Protein AF-A0A0G2FNX5-F1 (afdb_monomer_lite)

Radius of gyration: 27.53 Å; chains: 1; bounding box: 51×42×105 Å

Sequence (178 aa):
MYGLAPANYSMPGSPAGLAAIDKLFGIDLYTSGFTASPQVFGAFPSLHAANATIEALFMSHLFPKLRPVFVGYVIWLWWSTMYLSHHYAVDLVGGSLLAAVVFYYSKSRYLPRVQPDKFLRWDYDYIEVGDSPAEYGYGLAALEERAGESDEWTIGSSSSISSGSMSPTEEGRPAWDD

Structure (mmCIF, N/CA/C/O backbone):
data_AF-A0A0G2FNX5-F1
#
_entry.id   AF-A0A0G2FNX5-F1
#
loop_
_atom_site.group_PDB
_atom_site.id
_atom_site.type_symbol
_atom_site.label_atom_id
_atom_site.label_alt_id
_atom_site.label_comp_id
_atom_site.label_asym_id
_atom_site.label_entity_id
_atom_site.label_seq_id
_atom_site.pdbx_PDB_ins_code
_atom_site.Cartn_x
_atom_site.Cartn_y
_atom_site.Cartn_z
_atom_site.occupancy
_atom_site.B_iso_or_equiv
_atom_site.auth_seq_id
_atom_site.auth_comp_id
_atom_site.auth_asym_id
_atom_site.auth_atom_id
_atom_site.pdbx_PDB_model_num
ATOM 1 N N . MET A 1 1 ? 21.469 -0.022 -20.837 1.00 52.84 1 MET A N 1
ATOM 2 C CA . MET A 1 1 ? 21.502 0.372 -19.411 1.00 52.84 1 MET A CA 1
ATOM 3 C C . MET A 1 1 ? 22.206 1.714 -19.300 1.00 52.84 1 MET A C 1
ATOM 5 O O . MET A 1 1 ? 23.260 1.862 -19.901 1.00 52.84 1 MET A O 1
ATOM 9 N N . TYR A 1 2 ? 21.618 2.677 -18.584 1.00 61.97 2 TYR A N 1
ATOM 10 C CA . TYR A 1 2 ? 22.005 4.099 -18.584 1.00 61.97 2 TYR A CA 1
ATOM 11 C C . TYR A 1 2 ? 23.299 4.449 -17.808 1.00 61.97 2 TYR A C 1
ATOM 13 O O . TYR A 1 2 ? 23.650 5.620 -17.705 1.00 61.97 2 TYR A O 1
ATOM 21 N N . GLY A 1 3 ? 24.059 3.462 -17.319 1.00 73.44 3 GLY A N 1
ATOM 22 C CA . GLY A 1 3 ? 25.373 3.678 -16.697 1.00 73.44 3 GLY A CA 1
ATOM 23 C C . GLY A 1 3 ? 25.334 4.666 -15.524 1.00 73.44 3 GLY A C 1
ATOM 24 O O . GLY A 1 3 ? 24.465 4.568 -14.666 1.00 73.44 3 GLY A O 1
ATOM 25 N N . LEU A 1 4 ? 26.276 5.615 -15.509 1.00 75.25 4 LEU A N 1
ATOM 26 C CA . LEU A 1 4 ? 26.358 6.718 -14.537 1.00 75.25 4 LEU A CA 1
ATOM 27 C C . LEU A 1 4 ? 25.690 8.009 -15.043 1.00 75.25 4 LEU A C 1
ATOM 29 O O . LEU A 1 4 ? 25.952 9.088 -14.509 1.00 75.25 4 LEU A O 1
ATOM 33 N N . ALA A 1 5 ? 24.894 7.939 -16.115 1.00 73.94 5 ALA A N 1
ATOM 34 C CA . ALA A 1 5 ? 24.241 9.126 -16.645 1.00 73.94 5 ALA A CA 1
ATOM 35 C C . ALA A 1 5 ? 23.277 9.701 -15.590 1.00 73.94 5 ALA A C 1
ATOM 37 O O . ALA A 1 5 ? 22.532 8.936 -14.969 1.00 73.94 5 ALA A O 1
ATOM 38 N N . PRO A 1 6 ? 23.272 11.029 -15.376 1.00 76.94 6 PRO A N 1
ATOM 39 C CA . PRO A 1 6 ? 22.388 11.647 -14.401 1.00 76.94 6 PRO A CA 1
ATOM 40 C C . PRO A 1 6 ? 20.925 11.339 -14.735 1.00 76.94 6 PRO A C 1
ATOM 42 O O . PRO A 1 6 ? 20.502 11.426 -15.892 1.00 76.94 6 PRO A O 1
ATOM 45 N N . ALA A 1 7 ? 20.166 10.970 -13.702 1.00 74.12 7 ALA A N 1
ATOM 46 C CA . ALA A 1 7 ? 18.750 10.658 -13.812 1.00 74.12 7 ALA A CA 1
ATOM 47 C C . ALA A 1 7 ? 17.988 11.863 -14.380 1.00 74.12 7 ALA A C 1
ATOM 49 O O . ALA A 1 7 ? 18.104 12.982 -13.879 1.00 74.12 7 ALA A O 1
ATOM 50 N N . ASN A 1 8 ? 17.217 11.635 -15.440 1.00 78.38 8 ASN A N 1
ATOM 51 C CA . ASN A 1 8 ? 16.372 12.652 -16.051 1.00 78.38 8 ASN A CA 1
ATOM 52 C C . ASN A 1 8 ? 15.000 12.060 -16.395 1.00 78.38 8 ASN A C 1
ATOM 54 O O . ASN A 1 8 ? 14.882 10.880 -16.711 1.00 78.38 8 ASN A O 1
ATOM 58 N N . TYR A 1 9 ? 13.959 12.889 -16.346 1.00 78.56 9 TYR A N 1
ATOM 59 C CA . TYR A 1 9 ? 12.579 12.465 -16.614 1.00 78.56 9 TYR A CA 1
ATOM 60 C C . TYR A 1 9 ? 12.285 12.194 -18.097 1.00 78.56 9 TYR A C 1
ATOM 62 O O . TYR A 1 9 ? 11.171 11.822 -18.440 1.00 78.56 9 TYR A O 1
ATOM 70 N N . SER A 1 10 ? 13.270 12.365 -18.984 1.00 79.25 10 SER A N 1
ATOM 71 C CA . SER A 1 10 ? 13.163 11.902 -20.372 1.00 79.25 10 SER A CA 1
ATOM 72 C C . SER A 1 10 ? 13.502 10.416 -20.538 1.00 79.25 10 SER A C 1
ATOM 74 O O . SER A 1 10 ? 13.332 9.879 -21.631 1.00 79.25 10 SER A O 1
ATOM 76 N N . MET A 1 11 ? 13.977 9.736 -19.486 1.00 81.00 11 MET A N 1
ATOM 77 C CA . MET A 1 11 ? 14.133 8.280 -19.496 1.00 81.00 11 MET A CA 1
ATOM 78 C C . MET A 1 11 ? 12.752 7.610 -19.411 1.00 81.00 11 MET A C 1
ATOM 80 O O . MET A 1 11 ? 11.999 7.937 -18.497 1.00 81.00 11 MET A O 1
ATOM 84 N N . PRO A 1 12 ? 12.405 6.682 -20.322 1.00 77.56 12 PRO A N 1
ATOM 85 C CA . PRO A 1 12 ? 11.122 5.987 -20.284 1.00 77.56 12 PRO A CA 1
ATOM 86 C C . PRO A 1 12 ? 11.041 5.026 -19.095 1.00 77.56 12 PRO A C 1
ATOM 88 O O . PRO A 1 12 ? 12.041 4.419 -18.699 1.00 77.56 12 PRO A O 1
ATOM 91 N N . GLY A 1 13 ? 9.835 4.851 -18.555 1.00 80.38 13 GLY A N 1
ATOM 92 C CA . GLY A 1 13 ? 9.596 3.876 -17.497 1.00 80.38 13 GLY A CA 1
ATOM 93 C C . GLY A 1 13 ? 9.718 2.434 -17.995 1.00 80.38 13 GLY A C 1
ATOM 94 O O . GLY A 1 13 ? 9.500 2.128 -19.172 1.00 80.38 13 GLY A O 1
ATOM 95 N N . SER A 1 14 ? 10.091 1.537 -17.082 1.00 83.31 14 SER A N 1
ATOM 96 C CA . SER A 1 14 ? 10.296 0.117 -17.373 1.00 83.31 14 SER A CA 1
ATOM 97 C C . SER A 1 14 ? 9.171 -0.731 -16.765 1.00 83.31 14 SER A C 1
ATOM 99 O O . SER A 1 14 ? 8.991 -0.686 -15.547 1.00 83.31 14 SER A O 1
ATOM 101 N N . PRO A 1 15 ? 8.459 -1.555 -17.557 1.00 81.38 15 PRO A N 1
ATOM 102 C CA . PRO A 1 15 ? 7.466 -2.512 -17.048 1.00 81.38 15 PRO A CA 1
ATOM 103 C C . PRO A 1 15 ? 8.076 -3.700 -16.279 1.00 81.38 15 PRO A C 1
ATOM 105 O O . PRO A 1 15 ? 7.340 -4.510 -15.717 1.00 81.38 15 PRO A O 1
ATOM 108 N N . ALA A 1 16 ? 9.408 -3.837 -16.243 1.00 8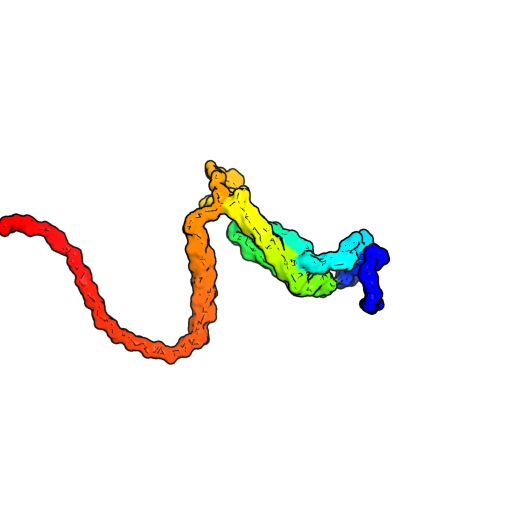5.69 16 ALA A N 1
ATOM 109 C CA . ALA A 1 16 ? 10.109 -4.956 -15.605 1.00 85.69 16 ALA A CA 1
ATOM 110 C C . ALA A 1 16 ? 9.543 -6.330 -16.039 1.00 85.69 16 ALA A C 1
ATOM 112 O O . ALA A 1 16 ? 9.317 -6.563 -17.231 1.00 85.69 16 ALA A O 1
ATOM 113 N N . GLY A 1 17 ? 9.317 -7.251 -15.097 1.00 82.31 17 GLY A N 1
ATOM 114 C CA . GLY A 1 17 ? 8.786 -8.588 -15.373 1.00 82.31 17 GLY A CA 1
ATOM 115 C C . GLY A 1 17 ? 7.378 -8.604 -15.982 1.00 82.31 17 GLY A C 1
ATOM 116 O O . GLY A 1 17 ? 7.004 -9.599 -16.601 1.00 82.31 17 GLY A O 1
ATOM 117 N N . LEU A 1 18 ? 6.609 -7.511 -15.892 1.00 84.50 18 LEU A N 1
ATOM 118 C CA . LEU A 1 18 ? 5.257 -7.444 -16.464 1.00 84.50 18 LEU A CA 1
ATOM 119 C C . LEU A 1 18 ? 5.252 -7.434 -17.996 1.00 84.50 18 LEU A C 1
ATOM 121 O O . LEU A 1 18 ? 4.278 -7.877 -18.601 1.00 84.50 18 LEU A O 1
ATOM 125 N N . ALA A 1 19 ? 6.361 -7.056 -18.638 1.00 84.62 19 ALA A N 1
ATOM 126 C CA . ALA A 1 19 ? 6.495 -7.195 -20.089 1.00 84.62 19 ALA A CA 1
ATOM 127 C C . ALA A 1 19 ? 6.379 -8.659 -20.558 1.00 84.62 19 ALA A C 1
ATOM 129 O O . ALA A 1 19 ? 6.017 -8.920 -21.705 1.00 84.62 19 ALA A O 1
ATOM 130 N N . ALA A 1 20 ? 6.691 -9.635 -19.694 1.00 85.38 20 ALA A N 1
ATOM 131 C CA . ALA A 1 20 ? 6.486 -11.047 -20.008 1.00 85.38 20 ALA A CA 1
ATOM 132 C C . ALA A 1 20 ? 4.995 -11.426 -20.013 1.00 85.38 20 ALA A C 1
ATOM 134 O O . ALA A 1 20 ? 4.592 -12.278 -20.801 1.00 85.38 20 ALA A O 1
ATOM 135 N N . ILE A 1 21 ? 4.180 -10.771 -19.181 1.00 87.31 21 ILE A N 1
ATOM 136 C CA . ILE A 1 21 ? 2.730 -10.986 -19.103 1.00 87.31 21 ILE A CA 1
ATOM 137 C C . ILE A 1 21 ? 2.043 -10.440 -20.355 1.00 87.31 21 ILE A C 1
ATOM 139 O O . ILE A 1 21 ? 1.263 -11.155 -20.980 1.00 87.31 21 ILE A O 1
ATOM 143 N N . ASP A 1 22 ? 2.402 -9.227 -20.774 1.00 88.75 22 ASP A N 1
ATOM 144 C CA . ASP A 1 22 ? 1.935 -8.644 -22.038 1.00 88.75 22 ASP A CA 1
ATOM 145 C C . ASP A 1 22 ? 2.210 -9.578 -23.226 1.00 88.75 22 ASP A C 1
ATOM 147 O O . ASP A 1 22 ? 1.311 -9.891 -24.008 1.00 88.75 22 ASP A O 1
ATOM 151 N N . LYS A 1 23 ? 3.435 -10.117 -23.314 1.00 89.31 23 LYS A N 1
ATOM 152 C CA . LYS A 1 23 ? 3.814 -11.086 -24.356 1.00 89.31 23 LYS A CA 1
ATOM 153 C C . LYS A 1 23 ? 3.033 -12.394 -24.273 1.00 89.31 23 LYS A C 1
ATOM 155 O O . LYS A 1 23 ? 2.717 -12.964 -25.312 1.00 89.31 23 LYS A O 1
ATOM 160 N N . LEU A 1 24 ? 2.753 -12.878 -23.064 1.00 90.88 24 LEU A N 1
ATOM 161 C CA . LEU A 1 24 ? 2.032 -14.131 -22.853 1.00 90.88 24 LEU A CA 1
ATOM 162 C C . LEU A 1 24 ? 0.574 -14.034 -23.320 1.00 90.88 24 LEU A C 1
ATOM 164 O O . LEU A 1 24 ? 0.067 -14.975 -23.925 1.00 90.88 24 LEU A O 1
ATOM 168 N N . PHE A 1 25 ? -0.084 -12.905 -23.054 1.00 91.50 25 PHE A N 1
ATOM 169 C CA . PHE A 1 25 ? -1.496 -12.696 -23.391 1.00 91.50 25 PHE A CA 1
ATOM 170 C C . PHE A 1 25 ? -1.718 -11.936 -24.705 1.00 91.50 25 PHE A C 1
ATOM 172 O O . PHE A 1 25 ? -2.860 -11.801 -25.140 1.00 91.50 25 PHE A O 1
ATOM 179 N N . GLY A 1 26 ? -0.652 -11.456 -25.350 1.00 90.25 26 GLY A N 1
ATOM 180 C CA . GLY A 1 26 ? -0.741 -10.672 -26.583 1.00 90.25 26 GLY A CA 1
ATOM 181 C C . GLY A 1 26 ? -1.408 -9.307 -26.386 1.00 90.25 26 GLY A C 1
ATOM 182 O O . GLY A 1 26 ? -2.045 -8.805 -27.310 1.00 90.25 26 GLY A O 1
ATOM 183 N N . ILE A 1 27 ? -1.294 -8.726 -25.189 1.00 92.81 27 ILE A N 1
ATOM 184 C CA . ILE A 1 27 ? -1.836 -7.406 -24.836 1.00 92.81 27 ILE A CA 1
ATOM 185 C C . ILE A 1 27 ? -0.696 -6.396 -24.654 1.00 92.81 27 ILE A C 1
ATOM 187 O O . ILE A 1 27 ? 0.444 -6.788 -24.430 1.00 92.81 27 ILE A O 1
ATOM 191 N N . ASP A 1 28 ? -1.003 -5.101 -24.729 1.00 88.00 28 ASP A N 1
ATOM 192 C CA . ASP A 1 28 ? -0.050 -4.007 -24.475 1.00 88.00 28 ASP A CA 1
ATOM 193 C C . ASP A 1 28 ? -0.600 -3.073 -23.390 1.00 88.00 28 ASP A C 1
ATOM 195 O O . ASP A 1 28 ? -0.902 -1.902 -23.625 1.00 88.00 28 ASP A O 1
ATOM 199 N N . LEU A 1 29 ? -0.829 -3.635 -22.202 1.00 88.19 29 LEU A N 1
ATOM 200 C CA . LEU A 1 29 ? -1.382 -2.892 -21.071 1.00 88.19 29 LEU A CA 1
ATOM 201 C C . LEU A 1 29 ? -0.269 -2.422 -20.137 1.00 88.19 29 LEU A C 1
ATOM 203 O O . LEU A 1 29 ? -0.214 -1.248 -19.769 1.00 88.19 29 LEU A O 1
ATOM 207 N N . TYR A 1 30 ? 0.613 -3.338 -19.735 1.00 84.81 30 TYR A N 1
ATOM 208 C CA . TYR A 1 30 ? 1.643 -3.022 -18.755 1.00 84.81 30 TYR A CA 1
ATOM 209 C C . TYR A 1 30 ? 2.792 -2.249 -19.403 1.00 84.81 30 TYR A C 1
ATOM 211 O O . TYR A 1 30 ? 3.269 -1.263 -18.850 1.00 84.81 30 TYR A O 1
ATOM 219 N N . THR A 1 31 ? 3.214 -2.638 -20.597 1.00 85.94 31 THR A N 1
ATOM 220 C CA . THR A 1 31 ? 4.326 -2.023 -21.320 1.00 85.94 31 THR A CA 1
ATOM 221 C C . THR A 1 31 ? 4.002 -0.574 -21.657 1.00 85.94 31 THR A C 1
ATOM 223 O O . THR A 1 31 ? 4.725 0.319 -21.210 1.00 85.94 31 THR A O 1
ATOM 226 N N . SER A 1 32 ? 2.879 -0.320 -22.334 1.00 86.56 32 SER A N 1
ATOM 227 C CA . SER A 1 32 ? 2.402 1.041 -22.606 1.00 86.56 32 SER A CA 1
ATOM 228 C C . SER A 1 32 ? 2.221 1.880 -21.329 1.00 86.56 32 SER A C 1
ATOM 230 O O . SER A 1 32 ? 2.716 3.010 -21.258 1.00 86.56 32 SER A O 1
ATOM 232 N N . GLY A 1 33 ? 1.587 1.323 -20.291 1.00 84.31 33 GLY A N 1
ATOM 233 C CA . GLY A 1 33 ? 1.320 2.023 -19.032 1.00 84.31 33 GLY A CA 1
ATOM 234 C C . GLY A 1 33 ? 2.587 2.420 -18.271 1.00 84.31 33 GLY A C 1
ATOM 235 O O . GLY A 1 33 ? 2.736 3.575 -17.869 1.00 84.31 33 GLY A O 1
ATOM 236 N N . PHE A 1 34 ? 3.535 1.494 -18.102 1.00 84.19 34 PHE A N 1
ATOM 237 C CA . PHE A 1 34 ? 4.782 1.778 -17.389 1.00 84.19 34 PHE A CA 1
ATOM 238 C C . PHE A 1 34 ? 5.716 2.680 -18.196 1.00 84.19 34 PHE A C 1
ATOM 240 O O . PHE A 1 34 ? 6.374 3.532 -17.603 1.00 84.19 34 PHE A O 1
ATOM 247 N N . THR A 1 35 ? 5.752 2.561 -19.525 1.00 83.94 35 THR A N 1
ATOM 248 C CA . THR A 1 35 ? 6.555 3.456 -20.372 1.00 83.94 35 THR A CA 1
ATOM 249 C C . THR A 1 35 ? 6.035 4.895 -20.358 1.00 83.94 35 THR A C 1
ATOM 251 O O . THR A 1 35 ? 6.845 5.821 -20.393 1.00 83.94 35 THR A O 1
ATOM 254 N N . ALA A 1 36 ? 4.719 5.096 -20.244 1.00 82.94 36 ALA A N 1
ATOM 255 C CA . ALA A 1 36 ? 4.097 6.420 -20.159 1.00 82.94 36 ALA A CA 1
ATOM 256 C C . ALA A 1 36 ? 4.116 7.044 -18.746 1.00 82.94 36 ALA A C 1
ATOM 258 O O . ALA A 1 36 ? 3.718 8.199 -18.583 1.00 82.94 36 ALA A O 1
ATOM 259 N N . SER A 1 37 ? 4.551 6.307 -17.718 1.00 78.56 37 SER A N 1
ATOM 260 C CA . SER A 1 37 ? 4.527 6.791 -16.335 1.00 78.56 37 SER A CA 1
ATOM 261 C C . SER A 1 37 ? 5.533 7.930 -16.106 1.00 78.56 37 SER A C 1
ATOM 263 O O . SER A 1 37 ? 6.713 7.771 -16.420 1.00 78.56 37 SER A O 1
ATOM 265 N N . PRO A 1 38 ? 5.127 9.057 -15.483 1.00 75.94 38 PRO A N 1
ATOM 266 C CA . PRO A 1 38 ? 6.041 10.150 -15.144 1.00 75.94 38 PRO A CA 1
ATOM 267 C C . PRO A 1 38 ? 6.963 9.816 -13.956 1.00 75.94 38 PRO A C 1
ATOM 269 O O . PRO A 1 38 ? 7.935 10.527 -13.704 1.00 75.94 38 PRO A O 1
ATOM 272 N N . GLN A 1 39 ? 6.674 8.749 -13.202 1.00 74.25 39 GLN A N 1
ATOM 273 C CA . GLN A 1 39 ? 7.408 8.360 -11.992 1.00 74.25 39 GLN A CA 1
ATOM 274 C C . GLN A 1 39 ? 8.420 7.251 -12.285 1.00 74.25 39 GLN A C 1
ATOM 276 O O . GLN A 1 39 ? 8.320 6.132 -11.791 1.00 74.25 39 GLN A O 1
ATOM 281 N N . VAL A 1 40 ? 9.434 7.581 -13.080 1.00 74.94 40 VAL A N 1
ATOM 282 C CA . VAL A 1 40 ? 10.449 6.612 -13.527 1.00 74.94 40 VAL A CA 1
ATOM 283 C C . VAL A 1 40 ? 11.531 6.301 -12.479 1.00 74.94 40 VAL A C 1
ATOM 285 O O . VAL A 1 40 ? 12.252 5.319 -12.623 1.00 74.94 40 VAL A O 1
ATOM 288 N N . PHE A 1 41 ? 11.618 7.090 -11.398 1.00 70.69 41 PHE A N 1
ATOM 289 C CA . PHE A 1 41 ? 12.616 6.932 -10.321 1.00 70.69 41 PHE A CA 1
ATOM 290 C C . PHE A 1 41 ? 12.011 6.731 -8.917 1.00 70.69 41 PHE A C 1
ATOM 292 O O . PHE A 1 41 ? 12.733 6.737 -7.922 1.00 70.69 41 PHE A O 1
ATOM 299 N N . GLY A 1 42 ? 10.691 6.562 -8.809 1.00 74.69 42 GLY A N 1
ATOM 300 C CA . GLY A 1 42 ? 9.970 6.489 -7.531 1.00 74.69 42 GLY A CA 1
ATOM 301 C C . GLY A 1 42 ? 9.925 5.092 -6.907 1.00 74.69 42 GLY A C 1
ATOM 302 O O . GLY A 1 42 ? 8.837 4.602 -6.625 1.00 74.69 42 GLY A O 1
ATOM 303 N N . ALA A 1 43 ? 11.071 4.430 -6.719 1.00 80.06 43 ALA A N 1
ATOM 304 C CA . ALA A 1 43 ? 11.093 3.071 -6.163 1.00 80.06 43 ALA A CA 1
ATOM 305 C C . ALA A 1 43 ? 10.875 3.037 -4.637 1.00 80.06 43 ALA A C 1
ATOM 307 O O . ALA A 1 43 ? 10.107 2.206 -4.155 1.00 80.06 43 ALA A O 1
ATOM 308 N N . PHE A 1 44 ? 11.505 3.955 -3.890 1.00 88.62 44 PHE A N 1
ATOM 309 C CA . PHE A 1 44 ? 11.460 4.015 -2.425 1.00 88.62 44 PHE A CA 1
ATOM 310 C C . PHE A 1 44 ? 10.791 5.311 -1.921 1.00 88.62 44 PHE A C 1
ATOM 312 O O . PHE A 1 44 ? 11.191 6.394 -2.359 1.00 88.62 44 PHE A O 1
ATOM 319 N N . PRO A 1 45 ? 9.866 5.246 -0.942 1.00 91.44 45 PRO A N 1
ATOM 320 C CA . PRO A 1 45 ? 9.208 4.041 -0.431 1.00 91.44 45 PRO A CA 1
ATOM 321 C C . PRO A 1 45 ? 8.175 3.496 -1.434 1.00 91.44 45 PRO A C 1
ATOM 323 O O . PRO A 1 45 ? 7.589 4.254 -2.205 1.00 91.44 45 PRO A O 1
ATOM 326 N N . SER A 1 46 ? 7.920 2.185 -1.416 1.00 92.56 46 SER A N 1
ATOM 327 C CA . SER A 1 46 ? 6.992 1.565 -2.368 1.00 92.56 46 SER A CA 1
ATOM 328 C C . SER A 1 46 ? 5.545 1.988 -2.108 1.00 92.56 46 SER A C 1
ATOM 330 O O . SER A 1 46 ? 4.971 1.696 -1.054 1.00 92.56 46 SER A O 1
ATOM 332 N N . LEU A 1 47 ? 4.922 2.607 -3.114 1.00 91.06 47 LEU A N 1
ATOM 333 C CA . LEU A 1 47 ? 3.504 2.967 -3.078 1.00 91.06 47 LEU A CA 1
ATOM 334 C C . LEU A 1 47 ? 2.594 1.730 -3.057 1.00 91.06 47 LEU A C 1
ATOM 336 O O . LEU A 1 47 ? 1.598 1.723 -2.340 1.00 91.06 47 LEU A O 1
ATOM 340 N N . HIS A 1 48 ? 2.953 0.668 -3.787 1.00 93.56 48 HIS A N 1
ATOM 341 C CA . HIS A 1 48 ? 2.209 -0.596 -3.795 1.00 93.56 48 HIS A CA 1
ATOM 342 C C . HIS A 1 48 ? 2.109 -1.190 -2.385 1.00 93.56 48 HIS A C 1
ATOM 344 O O . HIS A 1 48 ? 1.019 -1.540 -1.931 1.00 93.56 48 HIS A O 1
ATOM 350 N N . ALA A 1 49 ? 3.238 -1.250 -1.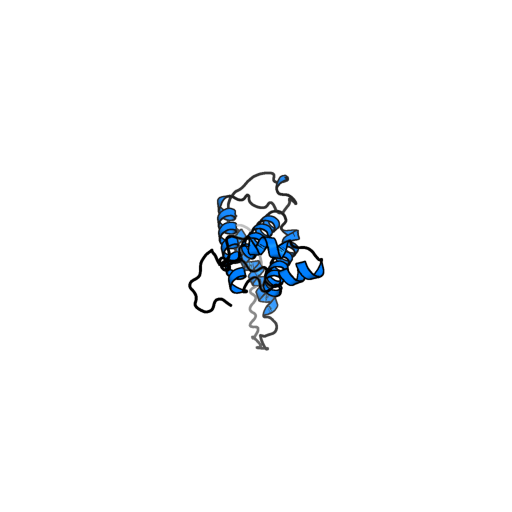672 1.00 94.56 49 ALA A N 1
ATOM 351 C CA . ALA A 1 49 ? 3.271 -1.739 -0.299 1.00 94.56 49 ALA A CA 1
ATOM 352 C C . ALA A 1 49 ? 2.511 -0.815 0.658 1.00 94.56 49 ALA A C 1
ATOM 354 O O . ALA A 1 49 ? 1.747 -1.305 1.491 1.00 94.56 49 ALA A O 1
ATOM 355 N N . ALA A 1 50 ? 2.674 0.507 0.524 1.00 95.38 50 ALA A N 1
ATOM 356 C CA . ALA A 1 50 ? 1.961 1.478 1.349 1.00 95.38 50 ALA A CA 1
ATOM 357 C C . ALA A 1 50 ? 0.435 1.346 1.195 1.00 95.38 50 ALA A C 1
ATOM 359 O O . ALA A 1 50 ? -0.272 1.230 2.198 1.00 95.38 50 ALA A O 1
ATOM 360 N N . ASN A 1 51 ? -0.062 1.285 -0.045 1.00 95.50 51 ASN A N 1
ATOM 361 C CA . ASN A 1 51 ? -1.489 1.160 -0.337 1.00 95.50 51 ASN A CA 1
ATOM 362 C C . ASN A 1 51 ? -2.064 -0.171 0.171 1.00 95.50 51 ASN A C 1
ATOM 364 O O . ASN A 1 51 ? -3.047 -0.187 0.907 1.00 95.50 51 ASN A O 1
ATOM 368 N N . ALA A 1 52 ? -1.394 -1.288 -0.125 1.00 95.56 52 ALA A N 1
ATOM 369 C CA . ALA A 1 52 ? -1.825 -2.597 0.360 1.00 95.56 52 ALA A CA 1
ATOM 370 C C . ALA A 1 52 ? -1.875 -2.659 1.895 1.00 95.56 52 ALA A C 1
ATOM 372 O O . ALA A 1 52 ? -2.780 -3.253 2.475 1.00 95.56 52 ALA A O 1
ATOM 373 N N . THR A 1 53 ? -0.910 -2.020 2.563 1.00 96.25 53 THR A N 1
ATOM 374 C CA . THR A 1 53 ? -0.821 -2.015 4.028 1.00 96.25 53 THR A CA 1
ATOM 375 C C . THR A 1 53 ? -1.916 -1.169 4.656 1.00 96.25 53 THR A C 1
ATOM 377 O O . THR A 1 53 ? -2.557 -1.631 5.598 1.00 96.25 53 THR A O 1
ATOM 380 N N . ILE A 1 54 ? -2.163 0.048 4.157 1.00 95.50 54 ILE A N 1
ATOM 381 C CA . ILE A 1 54 ? -3.210 0.907 4.726 1.00 95.50 54 ILE A CA 1
ATOM 382 C C . ILE A 1 54 ? -4.606 0.316 4.497 1.00 95.50 54 ILE A C 1
ATOM 384 O O . ILE A 1 54 ? -5.421 0.325 5.421 1.00 95.50 54 ILE A O 1
ATOM 388 N N . GLU A 1 55 ? -4.859 -0.281 3.327 1.00 95.25 55 GLU A N 1
ATOM 389 C CA . GLU A 1 55 ? -6.093 -1.021 3.043 1.00 95.25 55 GLU A CA 1
ATOM 390 C C . GLU A 1 55 ? -6.247 -2.213 3.990 1.00 95.25 55 GLU A C 1
ATOM 392 O O . GLU A 1 55 ? -7.291 -2.368 4.623 1.00 95.25 55 GLU A O 1
ATOM 397 N N . ALA A 1 56 ? -5.199 -3.025 4.157 1.00 94.31 56 ALA A N 1
ATOM 398 C CA . ALA A 1 56 ? -5.238 -4.177 5.050 1.00 94.31 56 ALA A CA 1
ATOM 399 C C . ALA A 1 56 ? -5.461 -3.777 6.513 1.00 94.31 56 ALA A C 1
ATOM 401 O O . ALA A 1 56 ? -6.223 -4.441 7.219 1.00 94.31 56 ALA A O 1
ATOM 402 N N . LEU A 1 57 ? -4.839 -2.692 6.979 1.00 93.81 57 LEU A N 1
ATOM 403 C CA . LEU A 1 57 ? -5.032 -2.163 8.330 1.00 93.81 57 LEU A CA 1
ATOM 404 C C . LEU A 1 57 ? -6.456 -1.637 8.531 1.00 93.81 57 LEU A C 1
ATOM 406 O O . LEU A 1 57 ? -7.090 -1.959 9.538 1.00 93.81 57 LEU A O 1
ATOM 410 N N . PHE A 1 58 ? -6.987 -0.893 7.561 1.00 92.50 58 PHE A N 1
ATOM 411 C CA . PHE A 1 58 ? -8.354 -0.385 7.610 1.00 92.50 58 PHE A CA 1
ATOM 412 C C . PHE A 1 58 ? -9.388 -1.516 7.581 1.00 92.50 58 PHE A C 1
ATOM 414 O O . PHE A 1 58 ? -10.297 -1.552 8.411 1.00 92.50 58 PHE A O 1
ATOM 421 N N . MET A 1 59 ? -9.211 -2.495 6.698 1.00 91.50 59 MET A N 1
ATOM 422 C CA . MET A 1 59 ? -10.087 -3.663 6.622 1.00 91.50 59 MET A CA 1
ATOM 423 C C . MET A 1 59 ? -9.977 -4.539 7.872 1.00 91.50 59 MET A C 1
ATOM 425 O O . MET A 1 59 ? -10.991 -5.028 8.359 1.00 91.50 59 MET A O 1
ATOM 429 N N . SER A 1 60 ? -8.785 -4.677 8.457 1.00 90.00 60 SER A N 1
ATOM 430 C CA . SER A 1 60 ? -8.603 -5.366 9.744 1.00 90.00 60 SER A CA 1
ATOM 431 C C . SER A 1 60 ? -9.270 -4.625 10.903 1.00 90.00 60 SER A C 1
ATOM 433 O O . SER A 1 60 ? -9.702 -5.259 11.861 1.00 90.00 60 SER A O 1
ATOM 435 N N . HIS A 1 61 ? -9.355 -3.296 10.830 1.00 86.50 61 HIS A N 1
ATOM 436 C CA . HIS A 1 61 ? -10.064 -2.485 11.815 1.00 86.50 61 HIS A CA 1
ATOM 437 C C . HIS A 1 61 ? -11.587 -2.631 11.692 1.00 86.50 61 HIS A C 1
ATOM 439 O O . HIS A 1 61 ? -12.271 -2.675 12.709 1.00 86.50 61 HIS A O 1
ATOM 445 N N . LEU A 1 62 ? -12.117 -2.759 10.472 1.00 85.50 62 LEU A N 1
ATOM 446 C CA . LEU A 1 62 ? -13.545 -3.007 10.245 1.00 85.50 62 LEU A CA 1
ATOM 447 C C . LEU A 1 62 ? -13.955 -4.463 10.506 1.00 85.50 62 LEU A C 1
ATOM 449 O O . LEU A 1 62 ? -15.050 -4.709 11.000 1.00 85.50 62 LEU A O 1
ATOM 453 N N . PHE A 1 63 ? -13.088 -5.421 10.174 1.00 85.75 63 PHE A N 1
ATOM 454 C CA . PHE A 1 63 ? -13.367 -6.856 10.216 1.00 85.75 63 PHE A CA 1
ATOM 455 C C . PHE A 1 63 ? -12.240 -7.606 10.944 1.00 85.75 63 PHE A C 1
ATOM 457 O O . PHE A 1 63 ? -11.456 -8.326 10.313 1.00 85.75 63 PHE A O 1
ATOM 464 N N . PRO A 1 64 ? -12.144 -7.498 12.280 1.00 80.25 64 PRO A N 1
ATOM 465 C CA . PRO A 1 64 ? -11.018 -8.047 13.041 1.00 80.25 64 PRO A CA 1
ATOM 466 C C . PRO A 1 64 ? -10.848 -9.564 12.873 1.00 80.25 64 PRO A C 1
ATOM 468 O O . PRO A 1 64 ? -9.722 -10.057 12.843 1.00 80.25 64 PRO A O 1
ATOM 471 N N . LYS A 1 65 ? -11.946 -10.308 12.673 1.00 80.62 65 LYS A N 1
ATOM 472 C CA . LYS A 1 65 ? -11.918 -11.765 12.438 1.00 80.62 65 LYS A CA 1
ATOM 473 C C . LYS A 1 65 ? -11.287 -12.156 11.094 1.00 80.62 65 LYS A C 1
ATOM 475 O O . LYS A 1 65 ? -10.776 -13.263 10.967 1.00 80.62 65 LYS A O 1
ATOM 480 N N . LEU A 1 66 ? -11.298 -11.261 10.101 1.00 87.50 66 LEU A N 1
ATOM 481 C CA . LEU A 1 66 ? -10.725 -11.494 8.768 1.00 87.50 66 LEU A CA 1
ATOM 482 C C . LEU A 1 66 ? -9.291 -10.964 8.631 1.00 87.50 66 LEU A C 1
ATOM 484 O O . LEU A 1 66 ? -8.688 -11.089 7.566 1.00 87.50 66 LEU A O 1
ATOM 488 N N . ARG A 1 67 ? -8.706 -10.431 9.710 1.00 87.38 67 ARG A N 1
ATOM 489 C CA . ARG A 1 67 ? -7.335 -9.903 9.733 1.00 87.38 67 ARG A CA 1
ATOM 490 C C . ARG A 1 67 ? -6.285 -10.830 9.095 1.00 87.38 67 ARG A C 1
ATOM 492 O O . ARG A 1 67 ? -5.475 -10.315 8.324 1.00 87.38 67 ARG A O 1
ATOM 499 N N . PRO A 1 68 ? -6.282 -12.161 9.325 1.00 91.75 68 PRO A N 1
ATOM 500 C CA . PRO A 1 68 ? -5.307 -13.047 8.683 1.00 91.75 68 PRO A CA 1
ATOM 501 C C . PRO A 1 68 ? -5.368 -13.015 7.150 1.00 91.75 68 PRO A C 1
ATOM 503 O O . PRO A 1 68 ? -4.329 -13.077 6.498 1.00 91.75 68 PRO A O 1
ATOM 506 N N . VAL A 1 69 ? -6.564 -12.859 6.570 1.00 94.25 69 VAL A N 1
ATOM 507 C CA . VAL A 1 69 ? -6.760 -12.786 5.113 1.00 94.25 69 VAL A CA 1
ATOM 508 C C . VAL A 1 69 ? -6.112 -11.522 4.549 1.00 94.25 69 VAL A C 1
ATOM 510 O O . VAL A 1 69 ? -5.384 -11.587 3.560 1.00 94.25 69 VAL A O 1
ATOM 513 N N . PHE A 1 70 ? -6.314 -10.378 5.206 1.00 93.31 70 PHE A N 1
ATOM 514 C CA . PHE A 1 70 ? -5.736 -9.106 4.766 1.00 93.31 70 PHE A CA 1
ATOM 515 C C . PHE A 1 70 ? -4.211 -9.076 4.916 1.00 93.31 70 PHE A C 1
ATOM 517 O O . PHE A 1 70 ? -3.516 -8.560 4.044 1.00 93.31 70 PHE A O 1
ATOM 524 N N . VAL A 1 71 ? -3.669 -9.680 5.978 1.00 92.25 71 VAL A N 1
ATOM 525 C CA . VAL A 1 71 ? -2.213 -9.846 6.134 1.00 92.25 71 VAL A CA 1
ATOM 526 C C . VAL A 1 71 ? -1.651 -10.752 5.035 1.00 92.25 71 VAL A C 1
ATOM 528 O O . VAL A 1 71 ? -0.633 -10.418 4.430 1.00 92.25 71 VAL A O 1
ATOM 531 N N . GLY A 1 72 ? -2.339 -11.855 4.724 1.00 95.00 72 GLY A N 1
ATOM 532 C CA . GLY A 1 72 ? -1.978 -12.736 3.613 1.00 95.00 72 GLY A CA 1
ATOM 533 C C . GLY A 1 72 ? -1.925 -12.000 2.272 1.00 95.00 72 GLY A C 1
ATOM 534 O O . GLY A 1 72 ? -0.978 -12.190 1.511 1.00 95.00 72 GLY A O 1
ATOM 535 N N . TYR A 1 73 ? -2.876 -11.097 2.016 1.00 95.38 73 TYR A N 1
ATOM 536 C CA . TYR A 1 73 ? -2.876 -10.245 0.824 1.00 95.38 73 TYR A CA 1
ATOM 537 C C . TYR A 1 73 ? -1.636 -9.339 0.736 1.00 95.38 73 TYR A C 1
ATOM 539 O O . TYR A 1 73 ? -1.007 -9.275 -0.320 1.00 95.38 73 TYR A O 1
ATOM 547 N N . VAL A 1 74 ? -1.230 -8.688 1.833 1.00 95.50 74 VAL A N 1
ATOM 548 C CA . VAL A 1 74 ? -0.022 -7.838 1.844 1.00 95.50 74 VAL A CA 1
ATOM 549 C C . VAL A 1 74 ? 1.231 -8.660 1.540 1.00 95.50 74 VAL A C 1
ATOM 551 O O . VAL A 1 74 ? 2.035 -8.258 0.700 1.00 95.50 74 VAL A O 1
ATOM 554 N N . ILE A 1 75 ? 1.375 -9.831 2.168 1.00 95.50 75 ILE A N 1
ATOM 555 C CA . ILE A 1 75 ? 2.513 -10.736 1.934 1.00 95.50 75 ILE A CA 1
ATOM 556 C C . ILE A 1 75 ? 2.539 -11.205 0.474 1.00 95.50 75 ILE A C 1
ATOM 558 O O . ILE A 1 75 ? 3.593 -11.200 -0.164 1.00 95.50 75 ILE A O 1
ATOM 562 N N . TRP A 1 76 ? 1.381 -11.571 -0.076 1.00 95.94 76 TRP A N 1
ATOM 563 C CA . TRP A 1 76 ? 1.255 -11.973 -1.475 1.00 95.94 76 TRP A CA 1
ATOM 564 C C . TRP A 1 76 ? 1.655 -10.851 -2.443 1.00 95.94 76 TRP A C 1
ATOM 566 O O . TRP A 1 76 ? 2.364 -11.089 -3.425 1.00 95.94 76 TRP A O 1
ATOM 576 N N . LEU A 1 77 ? 1.251 -9.614 -2.157 1.00 95.50 77 LEU A N 1
ATOM 577 C CA . LEU A 1 77 ? 1.594 -8.447 -2.966 1.00 95.50 77 LEU A CA 1
ATOM 578 C C . LEU A 1 77 ? 3.089 -8.107 -2.881 1.00 95.50 77 LEU A C 1
ATOM 580 O O . LEU A 1 77 ? 3.716 -7.804 -3.899 1.00 95.50 77 LEU A O 1
ATOM 584 N N . TRP A 1 78 ? 3.689 -8.217 -1.695 1.00 94.75 78 TRP A N 1
ATOM 585 C CA . TRP A 1 78 ? 5.137 -8.087 -1.520 1.00 94.75 78 TRP A CA 1
ATOM 586 C C . TRP A 1 78 ? 5.893 -9.120 -2.350 1.00 94.75 78 TRP A C 1
ATOM 588 O O . TRP A 1 78 ? 6.802 -8.773 -3.103 1.00 94.75 78 TRP A O 1
ATOM 598 N N . TRP A 1 79 ? 5.484 -10.386 -2.262 1.00 94.56 79 TRP A N 1
ATOM 599 C CA . TRP A 1 79 ? 6.073 -11.443 -3.074 1.00 94.56 79 TRP A CA 1
ATOM 600 C C . TRP A 1 79 ? 5.933 -11.145 -4.571 1.00 94.56 79 TRP A C 1
ATOM 602 O O . TRP A 1 79 ? 6.923 -11.199 -5.293 1.00 94.56 79 TRP A O 1
ATOM 612 N N . SER A 1 80 ? 4.742 -10.750 -5.027 1.00 93.94 80 SER A N 1
ATOM 613 C CA . SER A 1 80 ? 4.461 -10.476 -6.443 1.00 93.94 80 SER A CA 1
ATOM 614 C C . SER A 1 80 ? 5.319 -9.336 -7.001 1.00 93.94 80 SER A C 1
ATOM 616 O O . SER A 1 80 ? 5.895 -9.453 -8.084 1.00 93.94 80 SER A O 1
ATOM 618 N N . THR A 1 81 ? 5.444 -8.237 -6.254 1.00 92.19 81 THR A N 1
ATOM 619 C CA . THR A 1 81 ? 6.228 -7.060 -6.672 1.00 92.19 81 THR A CA 1
ATOM 620 C C . THR A 1 81 ? 7.733 -7.334 -6.704 1.00 92.19 81 THR A C 1
ATOM 622 O O . THR A 1 81 ? 8.422 -6.813 -7.584 1.00 92.19 81 THR A O 1
ATOM 625 N N . MET A 1 82 ? 8.246 -8.198 -5.822 1.00 93.19 82 MET A N 1
ATOM 626 C CA . MET A 1 82 ? 9.634 -8.677 -5.893 1.00 93.19 82 MET A CA 1
ATOM 627 C C . MET A 1 82 ? 9.838 -9.701 -7.012 1.00 93.19 82 MET A C 1
ATOM 629 O O . MET A 1 82 ? 10.822 -9.619 -7.743 1.00 93.19 82 MET A O 1
ATOM 633 N N . TYR A 1 83 ? 8.910 -10.646 -7.184 1.00 91.81 83 TYR A N 1
ATOM 634 C CA . TYR A 1 83 ? 8.984 -11.683 -8.216 1.00 91.81 83 TYR A CA 1
ATOM 635 C C . TYR A 1 83 ? 9.031 -11.073 -9.623 1.00 91.81 83 TYR A C 1
ATOM 637 O O . TYR A 1 83 ? 9.838 -11.474 -10.458 1.00 91.81 83 TYR A O 1
ATOM 645 N N . LEU A 1 84 ? 8.239 -10.025 -9.858 1.00 90.12 84 LEU A N 1
ATOM 646 C CA . LEU A 1 84 ? 8.249 -9.256 -11.106 1.00 90.12 84 LEU A CA 1
ATOM 647 C C . LEU A 1 84 ? 9.432 -8.274 -11.211 1.00 90.12 84 LEU A C 1
ATOM 649 O O . LEU A 1 84 ? 9.515 -7.523 -12.185 1.00 90.12 84 LEU A O 1
ATOM 653 N N . SER A 1 85 ? 10.350 -8.290 -10.237 1.00 87.06 85 SER A N 1
ATOM 654 C CA . SER A 1 85 ? 11.523 -7.410 -10.145 1.00 87.06 85 SER A CA 1
ATOM 655 C C . SER A 1 85 ? 11.162 -5.924 -10.223 1.00 87.06 85 SER A C 1
ATOM 657 O O . SER A 1 85 ? 11.881 -5.130 -10.827 1.00 87.06 85 SER A O 1
ATOM 659 N N . HIS A 1 86 ? 10.017 -5.556 -9.643 1.00 88.31 86 HIS A N 1
ATOM 660 C CA . HIS A 1 86 ? 9.512 -4.188 -9.661 1.00 88.31 86 HIS A CA 1
ATOM 661 C C . HIS A 1 86 ? 10.013 -3.363 -8.468 1.00 88.31 86 HIS A C 1
ATOM 663 O O . HIS A 1 86 ? 10.240 -2.165 -8.604 1.00 88.31 86 HIS A O 1
ATOM 669 N N . HIS A 1 87 ? 10.220 -4.005 -7.315 1.00 92.06 87 HIS A N 1
ATOM 670 C CA . HIS A 1 87 ? 10.714 -3.369 -6.093 1.00 92.06 87 HIS A CA 1
ATOM 671 C C . HIS A 1 87 ? 11.745 -4.238 -5.374 1.00 92.06 87 HIS A C 1
ATOM 673 O O . HIS A 1 87 ? 11.686 -5.470 -5.424 1.00 92.06 87 HIS A O 1
ATOM 679 N N . TYR A 1 88 ? 12.644 -3.585 -4.640 1.00 91.56 88 TYR A N 1
ATOM 680 C CA . TYR A 1 88 ? 13.465 -4.241 -3.629 1.00 91.56 88 TYR A CA 1
ATOM 681 C C . TYR A 1 88 ? 12.678 -4.403 -2.324 1.00 91.56 88 TYR A C 1
ATOM 683 O O . TYR A 1 88 ? 11.779 -3.623 -2.015 1.00 91.56 88 TYR A O 1
ATOM 691 N N . ALA A 1 89 ? 13.059 -5.383 -1.499 1.00 92.44 89 ALA A N 1
ATOM 692 C CA . ALA A 1 89 ? 12.406 -5.624 -0.209 1.00 92.44 89 ALA A CA 1
ATOM 693 C C . ALA A 1 89 ? 12.406 -4.384 0.708 1.00 92.44 89 ALA A C 1
ATOM 695 O O . ALA A 1 89 ? 11.426 -4.125 1.402 1.00 92.44 89 ALA A O 1
ATOM 696 N N . VAL A 1 90 ? 13.479 -3.583 0.678 1.00 93.94 90 VAL A N 1
ATOM 697 C CA . VAL A 1 90 ? 13.590 -2.347 1.471 1.00 93.94 90 VAL A CA 1
ATOM 698 C C . VAL A 1 90 ? 12.537 -1.305 1.080 1.00 93.94 90 VAL A C 1
ATOM 700 O O . VAL A 1 90 ? 11.993 -0.633 1.955 1.00 93.94 90 VAL A O 1
ATOM 703 N N . ASP A 1 91 ? 12.182 -1.226 -0.205 1.00 94.25 91 ASP A N 1
ATOM 704 C CA . ASP A 1 91 ? 11.143 -0.329 -0.715 1.00 94.25 91 ASP A CA 1
ATOM 705 C C . ASP A 1 91 ? 9.785 -0.677 -0.114 1.00 94.25 91 ASP A C 1
ATOM 707 O O . ASP A 1 91 ? 9.034 0.207 0.310 1.00 94.25 91 ASP A O 1
ATOM 711 N N . LEU A 1 92 ? 9.492 -1.976 -0.045 1.00 94.38 92 LEU A N 1
ATOM 712 C CA . LEU A 1 92 ? 8.242 -2.510 0.483 1.00 94.38 92 LEU A CA 1
ATOM 713 C C . LEU A 1 92 ? 8.132 -2.269 1.990 1.00 94.38 92 LEU A C 1
ATOM 715 O O . LEU A 1 92 ? 7.121 -1.744 2.456 1.00 94.38 92 LEU A O 1
ATOM 719 N N . VAL A 1 93 ? 9.204 -2.561 2.734 1.00 95.44 93 VAL A N 1
ATOM 720 C CA . VAL A 1 93 ? 9.285 -2.281 4.175 1.00 95.44 93 VAL A CA 1
ATOM 721 C C . VAL A 1 93 ? 9.074 -0.791 4.443 1.00 95.44 93 VAL A C 1
ATOM 723 O O . VAL A 1 93 ? 8.246 -0.437 5.281 1.00 95.44 93 VAL A O 1
ATOM 726 N N . GLY A 1 94 ? 9.761 0.088 3.706 1.00 95.81 94 GLY A N 1
ATOM 727 C CA . GLY A 1 94 ? 9.613 1.538 3.851 1.00 95.81 94 GLY A CA 1
ATOM 728 C C . GLY A 1 94 ? 8.181 2.019 3.594 1.00 95.81 94 GLY A C 1
ATOM 729 O O . GLY A 1 94 ? 7.642 2.799 4.381 1.00 95.81 94 GLY A O 1
ATOM 730 N N . GLY A 1 95 ? 7.540 1.512 2.537 1.00 95.75 95 GLY A N 1
ATOM 731 C CA . GLY A 1 95 ? 6.149 1.835 2.202 1.00 95.75 95 GLY A CA 1
ATOM 732 C C . GLY A 1 95 ? 5.156 1.381 3.268 1.00 95.75 95 GLY A C 1
ATOM 733 O O . GLY A 1 95 ? 4.322 2.167 3.721 1.00 95.75 95 GLY A O 1
ATOM 734 N N . SER A 1 96 ? 5.272 0.135 3.722 1.00 96.06 96 SER A N 1
ATOM 735 C CA . SER A 1 96 ? 4.396 -0.412 4.760 1.00 96.06 96 SER A CA 1
ATOM 736 C C . SER A 1 96 ? 4.584 0.259 6.117 1.00 96.06 96 SER A C 1
ATOM 738 O O . SER A 1 96 ? 3.592 0.515 6.797 1.00 96.06 96 SER A O 1
ATOM 740 N N . LEU A 1 97 ? 5.818 0.589 6.511 1.00 96.62 97 LEU A N 1
ATOM 741 C CA . LEU A 1 97 ? 6.076 1.324 7.754 1.00 96.62 97 LEU A CA 1
ATOM 742 C C . LEU A 1 97 ? 5.455 2.720 7.714 1.00 96.62 97 LEU A C 1
ATOM 744 O O . LEU A 1 97 ? 4.787 3.116 8.669 1.00 96.62 97 LEU A O 1
ATOM 748 N N . LEU A 1 98 ? 5.620 3.443 6.603 1.00 95.62 98 LEU A N 1
ATOM 749 C CA . LEU A 1 98 ? 5.002 4.755 6.423 1.00 95.62 98 LEU A CA 1
ATOM 750 C C . LEU A 1 98 ? 3.473 4.669 6.541 1.00 95.62 98 LEU A C 1
ATOM 752 O O . LEU A 1 98 ? 2.867 5.432 7.295 1.00 95.62 98 LEU A O 1
ATOM 756 N N . ALA A 1 99 ? 2.856 3.710 5.847 1.00 96.06 99 ALA A N 1
ATOM 757 C CA . ALA A 1 99 ? 1.417 3.474 5.916 1.00 96.06 99 ALA A CA 1
ATOM 758 C C . ALA A 1 99 ? 0.948 3.108 7.332 1.00 96.06 99 ALA A C 1
ATOM 760 O O . ALA A 1 99 ? -0.065 3.631 7.794 1.00 96.06 99 ALA A O 1
ATOM 761 N N . ALA A 1 100 ? 1.695 2.260 8.041 1.00 94.25 100 ALA A N 1
ATOM 762 C CA . ALA A 1 100 ? 1.385 1.884 9.415 1.00 94.25 100 ALA A CA 1
ATOM 763 C C . ALA A 1 100 ? 1.425 3.097 10.354 1.00 94.25 100 ALA A C 1
ATOM 765 O O . ALA A 1 100 ? 0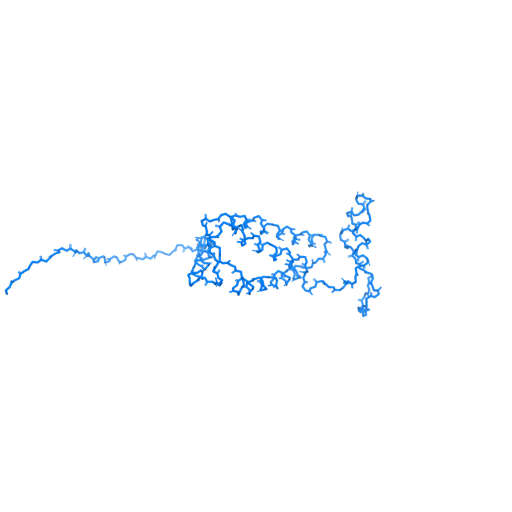.475 3.307 11.106 1.00 94.25 100 ALA A O 1
ATOM 766 N N . VAL A 1 101 ? 2.467 3.932 10.280 1.00 95.44 101 VAL A N 1
ATOM 767 C CA . VAL A 1 101 ? 2.575 5.156 11.095 1.00 95.44 101 VAL A CA 1
ATOM 768 C C . VAL A 1 101 ? 1.377 6.075 10.859 1.00 95.44 101 VAL A C 1
ATOM 770 O O . VAL A 1 101 ? 0.727 6.496 11.817 1.00 95.44 101 VAL A O 1
ATOM 773 N N . VAL A 1 102 ? 1.043 6.342 9.593 1.00 94.94 102 VAL A N 1
ATOM 774 C CA . VAL A 1 102 ? -0.103 7.192 9.231 1.00 94.94 102 VAL A CA 1
ATOM 775 C C . VAL A 1 102 ? -1.415 6.589 9.731 1.00 94.94 102 VAL A C 1
ATOM 777 O O . VAL A 1 102 ? -2.251 7.305 10.290 1.00 94.94 102 VAL A O 1
ATOM 780 N N . PHE A 1 103 ? -1.594 5.279 9.571 1.00 93.88 103 PHE A N 1
ATOM 781 C CA . PHE A 1 103 ? -2.799 4.589 10.009 1.00 93.88 103 PHE A CA 1
ATOM 782 C C . PHE A 1 103 ? -2.964 4.636 11.528 1.00 93.88 103 PHE A C 1
ATOM 784 O O . PHE A 1 103 ? -4.029 5.020 11.999 1.00 93.88 103 PHE A O 1
ATOM 791 N N . TYR A 1 104 ? -1.934 4.296 12.306 1.00 91.38 104 TYR A N 1
ATOM 792 C CA . TYR A 1 104 ? -2.026 4.293 13.769 1.00 91.38 104 TYR A CA 1
ATOM 793 C C . TYR A 1 104 ? -2.178 5.702 14.346 1.00 91.38 104 TYR A C 1
ATOM 795 O O . TYR A 1 104 ? -2.970 5.894 15.271 1.00 91.38 104 TYR A O 1
ATOM 803 N N . TYR A 1 105 ? -1.512 6.701 13.758 1.00 91.56 105 TYR A N 1
ATOM 804 C CA . TYR A 1 105 ? -1.755 8.104 14.096 1.00 91.56 105 TYR A CA 1
ATOM 805 C C . TYR A 1 105 ? -3.223 8.484 13.862 1.00 91.56 105 TYR A C 1
ATOM 807 O O . TYR A 1 105 ? -3.879 9.047 14.741 1.00 91.56 105 TYR A O 1
ATOM 815 N N . SER A 1 106 ? -3.765 8.109 12.702 1.00 90.75 106 SER A N 1
ATOM 816 C CA . SER A 1 106 ? -5.161 8.382 12.355 1.00 90.75 106 SER A CA 1
ATOM 817 C C . SER A 1 106 ? -6.139 7.593 13.227 1.00 90.75 106 SER A C 1
ATOM 819 O O . SER A 1 106 ? -7.188 8.117 13.598 1.00 90.75 106 SER A O 1
ATOM 821 N N . LYS A 1 107 ? -5.786 6.361 13.609 1.00 88.25 107 LYS A N 1
ATOM 822 C CA . LYS A 1 107 ? -6.584 5.509 14.494 1.00 88.25 107 LYS A CA 1
ATOM 823 C C . LYS A 1 107 ? -6.766 6.156 15.855 1.00 88.25 107 LYS A C 1
ATOM 825 O O . LYS A 1 107 ? -7.898 6.329 16.289 1.00 88.25 107 LYS A O 1
ATOM 830 N N . SER A 1 108 ? -5.666 6.573 16.471 1.00 85.88 108 SER A N 1
ATOM 831 C CA . SER A 1 108 ? -5.676 7.148 17.817 1.00 85.88 108 SER A CA 1
ATOM 832 C C . SER A 1 108 ? -6.386 8.512 17.878 1.00 85.88 108 SER A C 1
ATOM 834 O O . SER A 1 108 ? -6.925 8.889 18.914 1.00 85.88 108 SER A O 1
ATOM 836 N N . ARG A 1 109 ? -6.413 9.273 16.773 1.00 85.94 109 ARG A N 1
ATOM 837 C CA . ARG A 1 109 ? -6.972 10.638 16.751 1.00 85.94 109 ARG A CA 1
ATOM 838 C C . ARG A 1 109 ? -8.369 10.761 16.155 1.00 85.94 109 ARG A C 1
ATOM 840 O O . ARG A 1 109 ? -9.084 11.683 16.537 1.00 85.94 109 ARG A O 1
ATOM 847 N N . TYR A 1 110 ? -8.736 9.895 15.213 1.00 86.75 110 TYR A N 1
ATOM 848 C CA . TYR A 1 110 ? -9.916 10.111 14.372 1.00 86.75 110 TYR A CA 1
ATOM 849 C C . TYR A 1 110 ? -10.811 8.881 14.199 1.00 86.75 110 TYR A C 1
ATOM 851 O O . TYR A 1 110 ? -11.996 9.051 13.906 1.00 86.75 110 TYR A O 1
ATOM 859 N N . LEU A 1 111 ? -10.295 7.652 14.334 1.00 85.62 111 LEU A N 1
ATOM 860 C CA . LEU A 1 111 ? -11.118 6.460 14.104 1.00 85.62 111 LEU A CA 1
ATOM 861 C C . LEU A 1 111 ? -11.942 6.093 15.351 1.00 85.62 111 LEU A C 1
ATOM 863 O O . LEU A 1 111 ? -11.427 6.154 16.468 1.00 85.62 111 LEU A O 1
ATOM 867 N N . PRO A 1 112 ? -13.209 5.672 15.169 1.00 83.50 112 PRO A N 1
ATOM 868 C CA . PRO A 1 112 ? -14.015 5.118 16.247 1.00 83.50 112 PRO A CA 1
ATOM 869 C C . PRO A 1 112 ? -13.434 3.821 16.805 1.00 83.50 112 PRO A C 1
ATOM 871 O O . PRO A 1 112 ? -12.911 2.987 16.061 1.00 83.50 112 PRO A O 1
ATOM 874 N N . ARG A 1 113 ? -13.603 3.608 18.107 1.00 82.88 113 ARG A N 1
ATOM 875 C CA . ARG A 1 113 ? -13.247 2.362 18.781 1.00 82.88 113 ARG A CA 1
ATOM 876 C C . ARG A 1 113 ? -14.098 1.202 18.263 1.00 82.88 113 ARG A C 1
ATOM 878 O O . ARG A 1 113 ? -15.290 1.358 18.013 1.00 82.88 113 ARG A O 1
ATOM 885 N N . VAL A 1 114 ? -13.479 0.031 18.114 1.00 80.94 114 VAL A N 1
ATOM 886 C CA . VAL A 1 114 ? -14.169 -1.187 17.668 1.00 80.94 114 VAL A CA 1
ATOM 887 C C . VAL A 1 114 ? -15.010 -1.759 18.809 1.00 80.94 114 VAL A C 1
ATOM 889 O O . VAL A 1 114 ? -14.500 -1.925 19.918 1.00 80.94 114 VAL A O 1
ATOM 892 N N . GLN A 1 115 ? -16.280 -2.066 18.534 1.00 80.06 115 GLN A N 1
ATOM 893 C CA . GLN A 1 115 ? -17.184 -2.746 19.466 1.00 80.06 115 GLN A CA 1
ATOM 894 C C . GLN A 1 115 ? -17.142 -4.260 19.173 1.00 80.06 115 GLN A C 1
ATOM 896 O O . GLN A 1 115 ? -17.594 -4.675 18.106 1.00 80.06 115 GLN A O 1
ATOM 901 N N . PRO A 1 116 ? -16.525 -5.094 20.040 1.00 73.06 116 PRO A N 1
ATOM 902 C CA . PRO A 1 116 ? -16.207 -6.495 19.727 1.00 73.06 116 PRO A CA 1
ATOM 903 C C . PRO A 1 116 ? -17.435 -7.411 19.614 1.00 73.06 116 PRO A C 1
ATOM 905 O O . PRO A 1 116 ? -17.352 -8.490 19.026 1.00 73.06 116 PRO A O 1
ATOM 908 N N . ASP A 1 117 ? -18.563 -6.990 20.176 1.00 80.38 117 ASP A N 1
ATOM 909 C CA . ASP A 1 117 ? -19.865 -7.651 20.107 1.00 80.38 117 ASP A CA 1
ATOM 910 C C . ASP A 1 117 ? -20.588 -7.412 18.770 1.00 80.38 117 ASP A C 1
ATOM 912 O O . ASP A 1 117 ? -21.543 -8.122 18.444 1.00 80.38 117 ASP A O 1
ATOM 916 N N . LYS A 1 118 ? -20.107 -6.461 17.963 1.00 75.06 118 LYS A N 1
ATOM 917 C CA . LYS A 1 118 ? -20.684 -6.091 16.671 1.00 75.06 118 LYS A CA 1
ATOM 918 C C . LYS A 1 118 ? -19.807 -6.586 15.522 1.00 75.06 118 LYS A C 1
ATOM 920 O O . LYS A 1 118 ? -18.579 -6.554 15.580 1.00 75.06 118 LYS A O 1
ATOM 925 N N . PHE A 1 119 ? -20.441 -7.060 14.450 1.00 70.06 119 PHE A N 1
ATOM 926 C CA . PHE A 1 119 ? -19.725 -7.556 13.268 1.00 70.06 119 PHE A CA 1
ATOM 927 C C . PHE A 1 119 ? -19.324 -6.440 12.311 1.00 70.06 119 PHE A C 1
ATOM 929 O O . PHE A 1 119 ? -18.281 -6.539 11.666 1.00 70.06 119 PHE A O 1
ATOM 936 N N . LEU A 1 120 ? -20.162 -5.410 12.194 1.00 72.94 120 LEU A N 1
ATOM 937 C CA . LEU A 1 120 ? -19.938 -4.277 11.315 1.00 72.94 120 LEU A CA 1
ATOM 938 C C . LEU A 1 120 ? -19.890 -2.992 12.127 1.00 72.94 120 LEU A C 1
ATOM 940 O O . LEU A 1 120 ? -20.610 -2.817 13.105 1.00 72.94 120 LEU A O 1
ATOM 944 N N . ARG A 1 121 ? -19.111 -2.033 11.628 1.00 73.31 121 ARG A N 1
ATOM 945 C CA . ARG A 1 121 ? -19.096 -0.664 12.153 1.00 73.31 121 ARG A CA 1
ATOM 946 C C . ARG A 1 121 ? -20.485 -0.010 12.173 1.00 73.31 121 ARG A C 1
ATOM 948 O O . ARG A 1 121 ? -20.748 0.824 13.029 1.00 73.31 121 ARG A O 1
ATOM 955 N N . TRP A 1 122 ? -21.349 -0.338 11.212 1.00 76.38 122 TRP A N 1
ATOM 956 C CA . TRP A 1 122 ? -22.693 0.243 11.102 1.00 76.38 122 TRP A CA 1
ATOM 957 C C . TRP A 1 122 ? -23.616 -0.159 12.258 1.00 76.38 122 TRP A C 1
ATOM 959 O O . TRP A 1 122 ? -24.594 0.536 12.505 1.00 76.38 122 TRP A O 1
ATOM 969 N N . ASP A 1 123 ? -23.274 -1.233 12.974 1.00 79.31 123 ASP A N 1
ATOM 970 C CA . ASP A 1 123 ? -24.048 -1.753 14.102 1.00 79.31 123 ASP A CA 1
ATOM 971 C C . ASP A 1 123 ? -23.614 -1.140 15.448 1.00 79.31 123 ASP A C 1
ATOM 973 O O . ASP A 1 123 ? -24.040 -1.609 16.505 1.00 79.31 123 ASP A O 1
ATOM 977 N N . TYR A 1 124 ? -22.721 -0.141 15.428 1.00 82.62 124 TYR A N 1
ATOM 978 C CA . TYR A 1 124 ? -22.198 0.481 16.642 1.00 82.62 124 TYR A CA 1
ATOM 979 C C . TYR A 1 124 ? -23.246 1.379 17.289 1.00 82.62 124 TYR A C 1
ATOM 981 O O . TYR A 1 124 ? -23.772 2.296 16.658 1.00 82.62 124 TYR A O 1
ATOM 989 N N . ASP A 1 125 ? -23.477 1.161 18.582 1.00 84.12 125 ASP A N 1
ATOM 990 C CA . ASP A 1 125 ? -24.488 1.903 19.341 1.00 84.12 125 ASP A CA 1
ATOM 991 C C . ASP A 1 125 ? -24.022 3.330 19.703 1.00 84.12 125 ASP A C 1
ATOM 993 O O . ASP A 1 125 ? -24.832 4.210 19.993 1.00 84.12 125 ASP A O 1
ATOM 997 N N . TYR A 1 126 ? -22.709 3.580 19.681 1.00 81.88 126 TYR A N 1
ATOM 998 C CA . TYR A 1 126 ? -22.094 4.866 20.013 1.00 81.88 126 TYR A CA 1
ATOM 999 C C . TYR A 1 126 ? -20.699 5.003 19.385 1.00 81.88 126 TYR A C 1
ATOM 1001 O O . TYR A 1 126 ? -20.061 4.021 19.003 1.00 81.88 126 TYR A O 1
ATOM 1009 N N . ILE A 1 127 ? -20.206 6.242 19.291 1.00 82.88 127 ILE A N 1
ATOM 1010 C CA . ILE A 1 127 ? -18.885 6.563 18.738 1.00 82.88 127 ILE A CA 1
ATOM 1011 C C . ILE A 1 127 ? -17.991 7.087 19.860 1.00 82.88 127 ILE A C 1
ATOM 1013 O O . ILE A 1 127 ? -18.199 8.185 20.366 1.00 82.88 127 ILE A O 1
ATOM 1017 N N . GLU A 1 128 ? -16.962 6.318 20.204 1.00 82.56 128 GLU A N 1
ATOM 1018 C CA . GLU A 1 128 ? -15.845 6.756 21.046 1.00 82.56 128 GLU A CA 1
ATOM 1019 C C . GLU A 1 128 ? -14.592 6.862 20.181 1.00 82.56 128 GLU A C 1
ATOM 1021 O O . GLU A 1 128 ? -14.320 5.958 19.394 1.00 82.56 128 GLU A O 1
ATOM 1026 N N . VAL A 1 129 ? -13.832 7.949 20.310 1.00 82.75 129 VAL A N 1
ATOM 1027 C CA . VAL A 1 129 ? -12.580 8.164 19.568 1.00 82.75 129 VAL A CA 1
ATOM 1028 C C . VAL A 1 129 ? -11.407 8.093 20.538 1.00 82.75 129 VAL A C 1
ATOM 1030 O O . VAL A 1 129 ? -11.470 8.666 21.625 1.00 82.75 129 VAL A O 1
ATOM 1033 N N . GLY A 1 130 ? -10.334 7.425 20.120 1.00 69.62 130 GLY A N 1
ATOM 1034 C CA . GLY A 1 130 ? -9.126 7.229 20.921 1.00 69.62 130 GLY A CA 1
ATOM 1035 C C . GLY A 1 130 ? -8.974 5.807 21.457 1.00 69.62 130 GLY A C 1
ATOM 1036 O O . GLY A 1 130 ? -9.860 4.963 21.318 1.00 69.62 130 GLY A O 1
ATOM 1037 N N . ASP A 1 131 ? -7.810 5.539 22.045 1.00 65.88 131 ASP A N 1
ATOM 1038 C CA . ASP A 1 131 ? -7.484 4.232 22.614 1.00 65.88 131 ASP A CA 1
ATOM 1039 C C . ASP A 1 131 ? -8.094 4.086 24.017 1.00 65.88 131 ASP A C 1
ATOM 1041 O O . ASP A 1 131 ? -8.097 5.025 24.820 1.00 65.88 131 ASP A O 1
ATOM 1045 N N . SER A 1 132 ? -8.612 2.895 24.337 1.00 64.62 132 SER A N 1
ATOM 1046 C CA . SER A 1 132 ? -9.032 2.612 25.714 1.00 64.62 132 SER A CA 1
ATOM 1047 C C . SER A 1 132 ? -7.795 2.471 26.616 1.00 64.62 132 SER A C 1
ATOM 1049 O O . SER A 1 132 ? -6.798 1.895 26.172 1.00 64.62 132 SER A O 1
ATOM 1051 N N . PRO A 1 133 ? -7.838 2.899 27.893 1.00 59.53 133 PRO A N 1
ATOM 1052 C CA . PRO A 1 133 ? -6.703 2.758 28.814 1.00 59.53 133 PRO A CA 1
ATOM 1053 C C . PRO A 1 133 ? -6.173 1.318 28.962 1.00 59.53 133 PRO A C 1
ATOM 1055 O O . PRO A 1 133 ? -5.039 1.123 29.385 1.00 59.53 133 PRO A O 1
ATOM 1058 N N . ALA A 1 134 ? -6.980 0.309 28.614 1.00 55.75 134 ALA A N 1
ATOM 1059 C CA . ALA A 1 134 ? -6.669 -1.107 28.785 1.00 55.75 134 ALA A CA 1
ATOM 1060 C C . ALA A 1 134 ? -6.037 -1.789 27.549 1.00 55.75 134 ALA A C 1
ATOM 1062 O O . ALA A 1 134 ? -5.489 -2.882 27.682 1.00 55.75 134 ALA A O 1
ATOM 1063 N N . GLU A 1 135 ? -6.083 -1.191 26.349 1.00 53.16 135 GLU A N 1
ATOM 1064 C CA . GLU A 1 135 ? -5.713 -1.874 25.086 1.00 53.16 135 GLU A CA 1
ATOM 1065 C C . GLU A 1 135 ? -4.201 -2.163 24.967 1.00 53.16 135 GLU A C 1
ATOM 1067 O O . GLU A 1 135 ? -3.809 -3.177 24.388 1.00 53.16 135 GLU A O 1
ATOM 1072 N N . TYR A 1 136 ? -3.347 -1.344 25.596 1.00 54.50 136 TYR A N 1
ATOM 1073 C CA . TYR A 1 136 ? -1.896 -1.579 25.644 1.00 54.50 136 TYR A CA 1
ATOM 1074 C C . TYR A 1 136 ? -1.522 -2.871 26.386 1.00 54.50 136 TYR A C 1
ATOM 1076 O O . TYR A 1 136 ? -0.556 -3.530 26.004 1.00 54.50 136 TYR A O 1
ATOM 1084 N N . GLY A 1 137 ? -2.296 -3.258 27.407 1.00 45.81 137 GLY A N 1
ATOM 1085 C CA . GLY A 1 137 ? -2.037 -4.465 28.196 1.00 45.81 137 GLY A CA 1
ATOM 1086 C C . GLY A 1 137 ? -2.279 -5.746 27.400 1.00 45.81 137 GLY A C 1
ATOM 1087 O O . GLY A 1 137 ? -1.446 -6.644 27.415 1.00 45.81 137 GLY A O 1
ATOM 1088 N N . TYR A 1 138 ? -3.372 -5.807 26.635 1.00 52.16 138 TYR A N 1
ATOM 1089 C CA . TYR A 1 138 ? -3.732 -6.998 25.857 1.00 52.16 138 TYR A CA 1
ATOM 1090 C C . TYR A 1 138 ? -2.861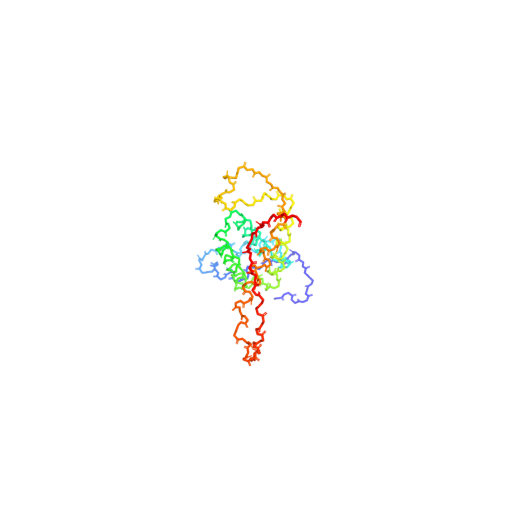 -7.197 24.612 1.00 52.16 138 TYR A C 1
ATOM 1092 O O . TYR A 1 138 ? -2.562 -8.332 24.256 1.00 52.16 138 TYR A O 1
ATOM 1100 N N . GLY A 1 139 ? -2.441 -6.117 23.941 1.00 52.25 139 GLY A N 1
ATOM 1101 C CA . GLY A 1 139 ? -1.582 -6.212 22.755 1.00 52.25 139 GLY A CA 1
ATOM 1102 C C . GLY A 1 139 ? -0.165 -6.702 23.068 1.00 52.25 139 GLY A C 1
ATOM 1103 O O . GLY A 1 139 ? 0.394 -7.476 22.293 1.00 52.25 139 GLY A O 1
ATOM 1104 N N . LEU A 1 140 ? 0.392 -6.283 24.211 1.00 56.75 140 LEU A N 1
ATOM 1105 C CA . LEU A 1 140 ? 1.680 -6.776 24.697 1.00 56.75 140 LEU A CA 1
ATOM 1106 C C . LEU A 1 140 ? 1.543 -8.195 25.259 1.00 56.75 140 LEU A C 1
ATOM 1108 O O . LEU A 1 140 ? 2.336 -9.047 24.886 1.00 56.75 140 LEU A O 1
ATOM 1112 N N . ALA A 1 141 ? 0.494 -8.471 26.042 1.00 49.81 141 ALA A N 1
ATOM 1113 C CA . ALA A 1 141 ? 0.236 -9.805 26.583 1.00 49.81 141 ALA A CA 1
ATOM 1114 C C . ALA A 1 141 ? 0.002 -10.858 25.487 1.00 49.81 141 ALA A C 1
ATOM 1116 O O . ALA A 1 141 ? 0.512 -11.959 25.597 1.00 49.81 141 ALA A O 1
ATOM 1117 N N . ALA A 1 142 ? -0.690 -10.527 24.391 1.00 49.19 142 ALA A N 1
ATOM 1118 C CA . ALA A 1 142 ? -0.888 -11.456 23.272 1.00 49.19 142 ALA A CA 1
ATOM 1119 C C . ALA A 1 142 ? 0.394 -11.694 22.446 1.00 49.19 142 ALA A C 1
ATOM 1121 O O . ALA A 1 142 ? 0.549 -12.742 21.819 1.00 49.19 142 ALA A O 1
ATOM 1122 N N . LEU A 1 143 ? 1.314 -10.721 22.412 1.00 54.78 143 LEU A N 1
ATOM 1123 C CA . LEU A 1 143 ? 2.651 -10.911 21.841 1.00 54.78 143 LEU A CA 1
ATOM 1124 C C . LEU A 1 143 ? 3.559 -11.699 22.791 1.00 54.78 143 LEU A C 1
ATOM 1126 O O . LEU A 1 143 ? 4.340 -12.511 22.314 1.00 54.78 143 LEU A O 1
ATOM 1130 N N . GLU A 1 144 ? 3.438 -11.483 24.099 1.00 51.56 144 GLU A N 1
ATOM 1131 C CA . GLU A 1 144 ? 4.152 -12.206 25.155 1.00 51.56 144 GLU A CA 1
ATOM 1132 C C . GLU A 1 144 ? 3.694 -13.665 25.248 1.00 51.56 144 GLU A C 1
ATOM 1134 O O . GLU A 1 144 ? 4.532 -14.549 25.313 1.00 51.56 144 GLU A O 1
ATOM 1139 N N . GLU A 1 145 ? 2.395 -13.942 25.143 1.00 46.16 145 GLU A N 1
ATOM 1140 C CA . GLU A 1 145 ? 1.830 -15.297 25.080 1.00 46.16 145 GLU A CA 1
ATOM 1141 C C . GLU A 1 145 ? 2.330 -16.038 23.830 1.00 46.16 145 GLU A C 1
ATOM 1143 O O . GLU A 1 145 ? 2.782 -17.179 23.907 1.00 46.16 145 GLU A O 1
ATOM 1148 N N . ARG A 1 146 ? 2.363 -15.351 22.680 1.00 43.03 146 ARG A N 1
ATOM 1149 C CA . ARG A 1 146 ? 2.867 -15.915 21.420 1.00 43.03 146 ARG A CA 1
ATOM 1150 C C . ARG A 1 146 ? 4.395 -16.046 21.359 1.00 43.03 146 ARG A C 1
ATOM 1152 O O . ARG A 1 146 ? 4.887 -16.887 20.611 1.00 43.03 146 ARG A O 1
ATOM 1159 N N . ALA A 1 147 ? 5.138 -15.217 22.090 1.00 51.34 147 ALA A N 1
ATOM 1160 C CA . ALA A 1 147 ? 6.587 -15.347 22.258 1.00 51.34 147 ALA A CA 1
ATOM 1161 C C . ALA A 1 147 ? 6.942 -16.399 23.326 1.00 51.34 147 ALA A C 1
ATOM 1163 O O . ALA A 1 147 ? 7.933 -17.106 23.191 1.00 51.34 147 ALA A O 1
ATOM 1164 N N . GLY A 1 148 ? 6.100 -16.562 24.348 1.00 41.66 148 GLY A N 1
ATOM 1165 C CA . GLY A 1 148 ? 6.243 -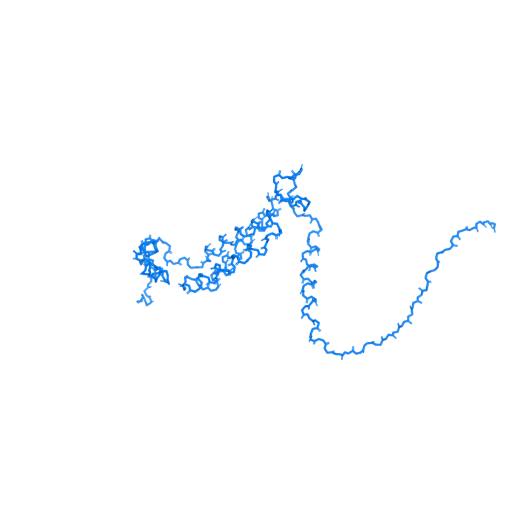17.575 25.391 1.00 41.66 148 GLY A CA 1
ATOM 1166 C C . GLY A 1 148 ? 6.063 -18.999 24.865 1.00 41.66 148 GLY A C 1
ATOM 1167 O O . GLY A 1 148 ? 6.790 -19.891 25.290 1.00 41.66 148 GLY A O 1
ATOM 1168 N N . GLU A 1 149 ? 5.174 -19.211 23.886 1.00 45.62 149 GLU A N 1
ATOM 1169 C CA . GLU A 1 149 ? 5.009 -20.517 23.225 1.00 45.62 149 GLU A CA 1
ATOM 1170 C C . GLU A 1 149 ? 6.198 -20.918 22.327 1.00 45.62 149 GLU A C 1
ATOM 1172 O O . GLU A 1 149 ? 6.399 -22.108 22.085 1.00 45.62 1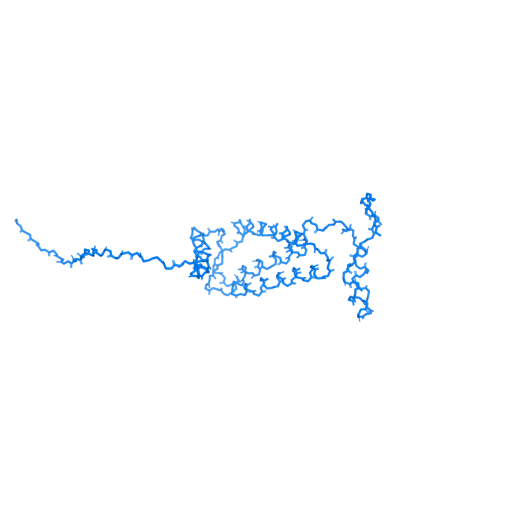49 GLU A O 1
ATOM 1177 N N . SER A 1 150 ? 7.004 -19.973 21.817 1.00 46.25 150 SER A N 1
ATOM 1178 C CA . SER A 1 150 ? 8.138 -20.303 20.932 1.00 46.25 150 SER A CA 1
ATOM 1179 C C . SER A 1 150 ? 9.429 -20.673 21.665 1.00 46.25 150 SER A C 1
ATOM 1181 O O . SER A 1 150 ? 10.318 -21.267 21.050 1.00 46.25 150 SER A O 1
ATOM 1183 N N . ASP A 1 151 ? 9.529 -20.368 22.960 1.00 48.84 151 ASP A N 1
ATOM 1184 C CA . ASP A 1 151 ? 10.797 -20.423 23.699 1.00 48.84 151 ASP A CA 1
ATOM 1185 C C . ASP A 1 151 ? 10.945 -21.689 24.575 1.00 48.84 151 ASP A C 1
ATOM 1187 O O . ASP A 1 151 ? 12.016 -21.946 25.136 1.00 48.84 151 ASP A O 1
ATOM 1191 N N . GLU A 1 152 ? 9.918 -22.548 24.631 1.00 46.19 152 GLU A N 1
ATOM 1192 C CA . GLU A 1 152 ? 9.921 -23.781 25.438 1.00 46.19 152 GLU A CA 1
ATOM 1193 C C . GLU A 1 152 ? 10.863 -24.877 24.890 1.00 46.19 152 GLU A C 1
ATOM 1195 O O . GLU A 1 152 ? 11.265 -25.783 25.620 1.00 46.19 152 GLU A O 1
ATOM 1200 N N . TRP A 1 153 ? 11.317 -24.789 23.634 1.00 49.81 153 TRP A N 1
ATOM 1201 C CA . TRP A 1 153 ? 12.182 -25.821 23.037 1.00 49.81 153 TRP A CA 1
ATOM 1202 C C . TRP A 1 153 ? 13.697 -25.620 23.261 1.00 49.81 153 TRP A C 1
ATOM 1204 O O . TRP A 1 153 ? 14.493 -26.474 22.865 1.00 49.81 153 TRP A O 1
ATOM 1214 N N . THR A 1 154 ? 14.132 -24.540 23.925 1.00 49.22 154 THR A N 1
ATOM 1215 C CA . THR A 1 154 ? 15.573 -24.238 24.112 1.00 49.22 154 THR A CA 1
ATOM 1216 C C . THR A 1 154 ? 16.066 -24.124 25.555 1.00 49.22 154 THR A C 1
ATOM 1218 O O . THR A 1 154 ? 17.273 -23.973 25.760 1.00 49.22 154 THR A O 1
ATOM 1221 N N . ILE A 1 155 ? 15.211 -24.276 26.570 1.00 49.94 155 ILE A N 1
ATOM 1222 C CA . ILE A 1 155 ? 15.664 -24.287 27.971 1.00 49.94 155 ILE A CA 1
ATOM 1223 C C . ILE A 1 155 ? 15.838 -25.733 28.435 1.00 49.94 155 ILE A C 1
ATOM 1225 O O . ILE A 1 155 ? 14.940 -26.382 28.964 1.00 49.94 155 ILE A O 1
ATOM 1229 N N . GLY A 1 156 ? 17.048 -26.240 28.195 1.00 42.97 156 GLY A N 1
ATOM 1230 C CA . GLY A 1 156 ? 17.529 -27.495 28.750 1.00 42.97 156 GLY A CA 1
ATOM 1231 C C . GLY A 1 156 ? 17.370 -27.542 30.271 1.00 42.97 156 GLY A C 1
ATOM 1232 O O . GLY A 1 156 ? 17.574 -26.558 30.984 1.00 42.97 156 GLY A O 1
ATOM 1233 N N . SER A 1 157 ? 17.001 -28.729 30.739 1.00 51.16 157 SER A N 1
ATOM 1234 C CA . SER A 1 157 ? 16.784 -29.118 32.125 1.00 51.16 157 SER A CA 1
ATOM 1235 C C . SER A 1 157 ? 17.758 -28.461 33.108 1.00 51.16 157 SER A C 1
ATOM 1237 O O . SER A 1 157 ? 18.947 -28.771 33.134 1.00 51.16 157 SER A O 1
ATOM 1239 N N . SER A 1 158 ? 17.229 -27.618 33.990 1.00 44.75 158 SER A N 1
ATOM 1240 C CA . SER A 1 158 ? 17.865 -27.309 35.267 1.00 44.75 158 SER A CA 1
ATOM 1241 C C . SER A 1 158 ? 16.815 -27.427 36.366 1.00 44.75 158 SER A C 1
ATOM 1243 O O . SER A 1 158 ? 15.856 -26.671 36.458 1.00 44.75 158 SER A O 1
ATOM 1245 N N . SER A 1 159 ? 16.978 -28.479 37.160 1.00 46.03 159 SER A N 1
ATOM 1246 C CA . SER A 1 159 ? 16.205 -28.778 38.356 1.00 46.03 159 SER A CA 1
ATOM 1247 C C . SER A 1 159 ? 16.274 -27.615 39.346 1.00 46.03 159 SER A C 1
ATOM 1249 O O . SER A 1 159 ? 17.349 -27.334 39.883 1.00 46.03 159 SER A O 1
ATOM 1251 N N . SER A 1 160 ? 15.141 -26.982 39.636 1.00 47.38 160 SER A N 1
ATOM 1252 C CA . SER A 1 160 ? 14.994 -26.080 40.775 1.00 47.38 160 SER A CA 1
ATOM 1253 C C . SER A 1 160 ? 14.294 -26.808 41.921 1.00 47.38 160 SER A C 1
ATOM 1255 O O . SER A 1 160 ? 13.273 -27.477 41.767 1.00 47.38 160 SER A O 1
ATOM 1257 N N . ILE A 1 161 ? 14.932 -26.733 43.084 1.00 47.44 161 ILE A N 1
ATOM 1258 C CA . ILE A 1 161 ? 14.499 -27.351 44.329 1.00 47.44 161 ILE A CA 1
ATOM 1259 C C . ILE A 1 161 ? 13.153 -26.758 44.772 1.00 47.44 161 ILE A C 1
ATOM 1261 O O . ILE A 1 161 ? 12.958 -25.545 44.754 1.00 47.44 161 ILE A O 1
ATOM 1265 N N . SER A 1 162 ? 12.221 -27.612 45.190 1.00 48.06 162 SER A N 1
ATOM 1266 C CA . SER A 1 162 ? 10.996 -27.186 45.867 1.00 48.06 162 SER A CA 1
ATOM 1267 C C . SER A 1 162 ? 11.302 -27.012 47.352 1.00 48.06 162 SER A C 1
ATOM 1269 O O . SER A 1 162 ? 11.600 -27.988 48.038 1.00 48.06 162 SER A O 1
ATOM 1271 N N . SER A 1 163 ? 11.242 -25.778 47.852 1.00 47.19 163 SER A N 1
ATOM 1272 C CA . SER A 1 163 ? 11.130 -25.513 49.287 1.00 47.19 163 SER A CA 1
ATOM 1273 C C . SER A 1 163 ? 9.725 -24.991 49.548 1.00 47.19 163 SER A C 1
ATOM 1275 O O . SER A 1 163 ? 9.462 -23.792 49.490 1.00 47.19 163 SER A O 1
ATOM 1277 N N . GLY A 1 164 ? 8.802 -25.922 49.769 1.00 48.97 164 GLY A N 1
ATOM 1278 C CA . GLY A 1 164 ? 7.450 -25.610 50.197 1.00 48.97 164 GLY A CA 1
ATOM 1279 C C . GLY A 1 164 ? 7.429 -25.121 51.644 1.00 48.97 164 GLY A C 1
ATOM 1280 O O . GLY A 1 164 ? 7.864 -25.823 52.552 1.00 48.97 164 GLY A O 1
ATOM 1281 N N . SER A 1 165 ? 6.844 -23.948 51.861 1.00 44.22 165 SER A N 1
ATOM 1282 C CA . SER A 1 165 ? 6.192 -23.595 53.121 1.00 44.22 165 SER A CA 1
ATOM 1283 C C . SER A 1 165 ? 4.904 -22.843 52.793 1.00 44.22 165 SER A C 1
ATOM 1285 O O . SER A 1 165 ? 4.869 -21.618 52.728 1.00 44.22 165 SER A O 1
ATOM 1287 N N . MET A 1 166 ? 3.853 -23.615 52.519 1.00 43.50 166 MET A N 1
ATOM 1288 C CA . MET A 1 166 ? 2.470 -23.145 52.513 1.00 43.50 166 MET A CA 1
ATOM 1289 C C . MET A 1 166 ? 2.081 -22.783 53.952 1.00 43.50 166 MET A C 1
ATOM 1291 O O . MET A 1 166 ? 2.081 -23.653 54.821 1.00 43.50 166 MET A O 1
ATOM 1295 N N . SER A 1 167 ? 1.744 -21.523 54.214 1.00 54.38 167 SER A N 1
ATOM 1296 C CA . SER A 1 167 ? 1.004 -21.130 55.417 1.00 54.38 167 SER A CA 1
ATOM 1297 C C . SER A 1 167 ? -0.500 -21.257 55.136 1.00 54.38 167 SER A C 1
ATOM 1299 O O . SER A 1 167 ? -0.965 -20.620 54.186 1.00 54.38 167 SER A O 1
ATOM 1301 N N . PRO A 1 168 ? -1.278 -22.038 55.907 1.00 51.41 168 PRO A N 1
ATOM 1302 C CA . PRO A 1 168 ? -2.723 -22.107 55.720 1.00 51.41 168 PRO A CA 1
ATOM 1303 C C . PRO A 1 168 ? -3.396 -20.828 56.226 1.00 51.41 168 PRO A C 1
ATOM 1305 O O . PRO A 1 168 ? -3.152 -20.390 57.349 1.00 51.41 168 PRO A O 1
ATOM 1308 N N . THR A 1 169 ? -4.270 -20.253 55.407 1.00 46.91 169 THR A N 1
ATOM 1309 C CA . THR A 1 169 ? -5.309 -19.315 55.839 1.00 46.91 169 THR A CA 1
ATOM 1310 C C . THR A 1 169 ? -6.516 -20.114 56.325 1.00 46.91 169 THR A C 1
ATOM 1312 O O . THR A 1 169 ? -7.110 -20.841 55.530 1.00 46.91 169 THR A O 1
ATOM 1315 N N . GLU A 1 170 ? -6.912 -19.954 57.587 1.00 46.06 170 GLU A N 1
ATOM 1316 C CA . GLU A 1 170 ? -8.276 -20.270 58.023 1.00 46.06 170 GLU A CA 1
ATOM 1317 C C . GLU A 1 170 ? -9.023 -18.967 58.328 1.00 46.06 170 GLU A C 1
ATOM 1319 O O . GLU A 1 170 ? -8.660 -18.204 59.223 1.00 46.06 170 GLU A O 1
ATOM 1324 N N . GLU A 1 171 ? -10.075 -18.714 57.550 1.00 49.69 171 GLU A N 1
ATOM 1325 C CA . GLU A 1 171 ? -11.163 -17.804 57.899 1.00 49.69 171 GLU A CA 1
ATOM 1326 C C . GLU A 1 171 ? -12.160 -18.542 58.803 1.00 49.69 171 GLU A C 1
ATOM 1328 O O . GLU A 1 171 ? -12.587 -19.650 58.477 1.00 49.69 171 GLU A O 1
ATOM 1333 N N . GLY A 1 172 ? -12.584 -17.921 59.912 1.00 42.41 172 GLY A N 1
ATOM 1334 C CA . GLY A 1 172 ? -13.450 -18.607 60.877 1.00 42.41 172 GLY A CA 1
ATOM 1335 C C . GLY A 1 172 ? -14.170 -17.769 61.941 1.00 42.41 172 GLY A C 1
ATOM 1336 O O . GLY A 1 172 ? -14.295 -18.256 63.049 1.00 42.41 172 GLY A O 1
ATOM 1337 N N . ARG A 1 173 ? -14.693 -16.578 61.591 1.00 46.56 173 ARG A N 1
ATOM 1338 C CA . ARG A 1 173 ? -15.830 -15.836 62.223 1.00 46.56 173 ARG A CA 1
ATOM 1339 C C . ARG A 1 173 ? -15.791 -15.421 63.729 1.00 46.56 173 ARG A C 1
ATOM 1341 O O . ARG A 1 173 ? -15.066 -15.994 64.526 1.00 46.56 173 ARG A O 1
ATOM 1348 N N . PRO A 1 174 ? -16.577 -14.383 64.125 1.00 62.12 174 PRO A N 1
ATOM 1349 C CA . PRO A 1 174 ? -16.402 -13.629 65.375 1.00 62.12 174 PRO A CA 1
ATOM 1350 C C . PRO A 1 174 ? -17.374 -14.042 66.498 1.00 62.12 174 PRO A C 1
ATOM 1352 O O . PRO A 1 174 ? -18.501 -14.450 66.215 1.00 62.12 174 PRO A O 1
ATOM 1355 N N . ALA A 1 175 ? -16.986 -13.845 67.764 1.00 43.28 175 ALA A N 1
ATOM 1356 C CA . ALA A 1 175 ? -17.906 -13.869 68.906 1.00 43.28 175 ALA A CA 1
ATOM 1357 C C . ALA A 1 175 ? -17.354 -13.082 70.117 1.00 43.28 175 ALA A C 1
ATOM 1359 O O . ALA A 1 175 ? -16.392 -13.508 70.740 1.00 43.28 175 ALA A O 1
ATOM 1360 N N . TRP A 1 176 ? -17.968 -11.918 70.347 1.00 47.50 176 TRP A N 1
ATOM 1361 C CA . TRP A 1 176 ? -18.413 -11.296 71.607 1.00 47.50 176 TRP A CA 1
ATOM 1362 C C . TRP A 1 176 ? -17.633 -11.423 72.937 1.00 47.50 176 TRP A C 1
ATOM 1364 O O . TRP A 1 176 ? -17.362 -12.516 73.419 1.00 47.50 176 TRP A O 1
ATOM 1374 N N . ASP A 1 177 ? -17.500 -10.230 73.534 1.00 44.06 177 ASP A N 1
ATOM 1375 C CA . ASP A 1 177 ? -17.743 -9.807 74.926 1.00 44.06 177 ASP A CA 1
ATOM 1376 C C . ASP A 1 177 ? -16.763 -10.077 76.088 1.00 44.06 177 ASP A C 1
ATOM 1378 O O . ASP A 1 177 ? -16.259 -11.178 76.301 1.00 44.06 177 ASP A O 1
ATOM 1382 N N . ASP A 1 178 ? -16.658 -8.973 76.851 1.00 43.59 178 ASP A N 1
ATOM 1383 C CA . ASP A 1 178 ? -16.147 -8.666 78.201 1.00 43.59 178 ASP A CA 1
ATOM 1384 C C . ASP A 1 178 ? -14.631 -8.518 78.452 1.00 43.59 178 ASP A C 1
ATOM 1386 O O . ASP A 1 178 ? -13.900 -9.521 78.614 1.00 43.59 178 ASP A O 1
#

InterPro domains:
  IPR000326 Phosphatidic acid phosphatase type 2/haloperoxidase [SM00014] (11-107)
  IPR026841 Inositolphosphotransferase Aur1/Ipt1 [PF14378] (36-104)
  IPR036938 Phosphatidic acid phosphatase type 2/haloperoxidase superfamily [SSF48317] (39-112)
  IPR052185 Inositol Phosphorylceramide Synthase-Related [PTHR31310] (1-128)

Organism: Phaeomoniella chlamydospora (NCBI:txid158046)

pLDDT: mean 76.48, std 18.07, range [41.66, 96.62]

Foldseek 3Di:
DCPPPDDDQVDFFDLQLCVVVCVVVVHCDSVVVRRPDSPRPCQAQDQQLLVLLLVLLVVCQFAVVCSVVSVVSSVVSLCVCVVSVNHDNNNNVRNNVVNVVVNVVCQQAPNFHDDPVDRGPVPDPDGDHHDDPCPVVVVVVVVVVVVVVVCVVPDPDDDDDDDDDDDDDDDDDDDDDD

Secondary structure (DSSP, 8-state):
--TTPPP-TTSPP--TTHHHHHHHHT--SHHHHHHT-S-TT--SS-HHHHHHHHHHHHHHHH-GGGHHHHHHHHHHHHHHHHHTT---HHHHHHHHHHHHHHHHHHHHHHSBPP-TT-SSGGG-SS--BS--TTHHHHHHHHHHHHHHTTSTTS----PPP----PPPP---------